Protein 5Y8E (pdb70)

Solvent-accessible surface area: 9059 Å² total; per-residue (Å²): 88,20,79,0,8,3,2,6,6,93,46,55,126,113,19,22,98,58,0,47,80,10,0,73,56,0,74,181,106,10,46,3,82,13,21,0,10,96,109,114,57,31,81,26,108,58,51,46,124,34,4,82,75,1,4,159,99,3,73,17,0,0,0,0,0,18,89,44,0,11,94,105,0,51,87,90,233,83,57,62,38,92,117,33,30,16,1,8,36,98,9,6,83,118,20,134,88,76,40,5,5,2,0,1,18,35,109,73,131,66,116,105,21,9,0,108,36,4,126,42,131,98,18,21,23,21,63,108,161,58,85,114,138,5,14,141,56,0,55,116,25,2,127,71,108,67,111,122,87,124,126,143,220,114

Sequence (154 aa):
SPHVFISYSWSSEDHKEWVLDLANKLMKESGVEVILDRWHGVVGHDRFEFMENSIKIADKVLVICDKDYCCEKANTRRGGVGTETMIITPNIYNNTKQEKFIPISSLGEENGEYFLLPDFFKSRFALGWNYEDIDKSYKELERLIWEEPLLKPPVRG

Radius of gyration: 15.41 Å; Cα contacts (8 Å, |Δi|>4): 223; chains: 1; bounding box: 35×55×35 Å

Nearest PDB structures (foldseek):
  5y8e-assembly1_A  TM=1.007E+00  e=7.107E-34  Bacillus cereus F65185
  5y8f-assembly1_B  TM=9.873E-01  e=3.349E-29  Bacillus cereus F65185
  8rh3-assembly1_D  TM=5.131E-01  e=3.139E-03  Chroococcidiopsis thermalis PCC 7203
  8pqt-assembly1_B-2  TM=5.084E-01  e=8.349E-03  Chroococcidiopsis thermalis PCC 7203
  3f2v-assembly1_A-2  TM=3.671E-01  e=1.540E+00  Treponema denticola

B-factor: mean 23.89, std 14.11, range [7.4, 87.68]

Foldseek 3Di:
DFEEEEQEDPPDPVVVVVVVVLQVCCVVPQVYHYDYCVVVVDDQLQQVVSQLVSLVPGQAYEYEQEPVLQVCQQCVPPVDHSRDRHDHLVSCVPHDLLRYAYEFADADPPAGRDHPNNP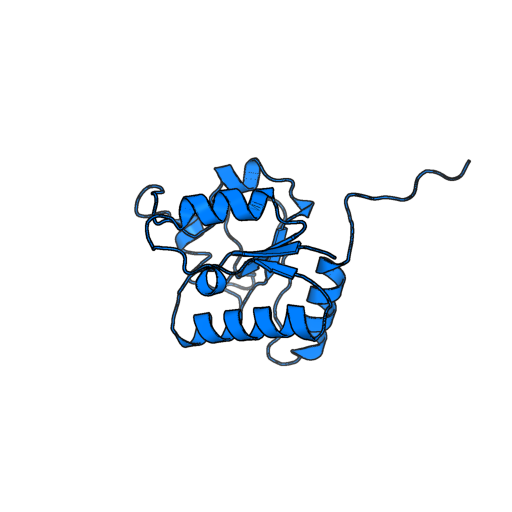DRDHQDQDPPCNVVSSVVVSVSSPDDPVDDDDDDD

Structure (mmCIF, N/CA/C/O backbone):
data_5Y8E
#
_entry.id   5Y8E
#
_cell.length_a   38.739
_cell.length_b   61.673
_cell.length_c   39.272
_cell.angle_alpha   90.00
_cell.angle_beta   115.90
_cell.angle_gamma   90.00
#
_symmetry.space_group_name_H-M   'P 1 21 1'
#
loop_
_entity.id
_entity.type
_entity.pdbx_description
1 polymer 'Sefir domain protein'
2 water water
#
loop_
_atom_site.group_PDB
_atom_site.id
_atom_site.type_symbol
_atom_site.label_atom_id
_atom_site.label_alt_id
_atom_site.label_comp_id
_atom_site.label_asym_id
_atom_site.label_entity_id
_atom_site.label_seq_id
_atom_site.pdbx_PDB_ins_code
_atom_site.Cartn_x
_atom_site.Cartn_y
_atom_site.Cartn_z
_atom_site.occupancy
_atom_site.B_iso_o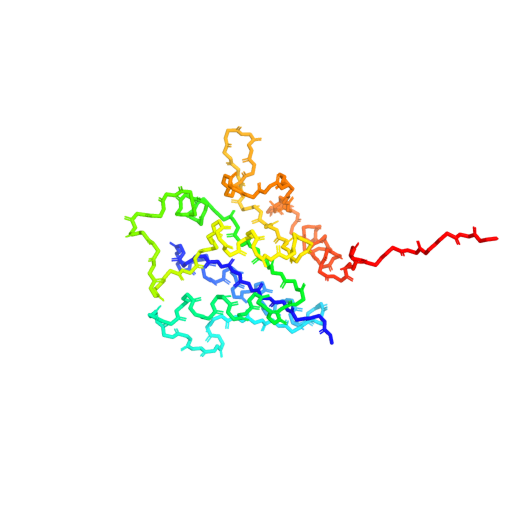r_equiv
_atom_site.auth_seq_id
_atom_site.auth_comp_id
_atom_site.auth_asym_id
_atom_site.auth_atom_id
_atom_site.pdbx_PDB_model_num
ATOM 1 N N . SER A 1 1 ? 9.588 46.498 23.885 1.00 37.97 0 SER A N 1
ATOM 2 C CA . SER A 1 1 ? 10.513 46.316 22.769 1.00 33.22 0 SER A CA 1
ATOM 3 C C . SER A 1 1 ? 9.803 45.638 21.598 1.00 26.57 0 SER A C 1
ATOM 4 O O . SER A 1 1 ? 8.758 45.010 21.792 1.00 28.15 0 SER A O 1
ATOM 7 N N . PRO A 1 2 ? 10.349 45.787 20.375 1.00 25.82 1 PRO A N 1
ATOM 8 C CA . PRO A 1 2 ? 9.742 45.137 19.207 1.00 19.26 1 PRO A CA 1
ATOM 9 C C . PRO A 1 2 ? 9.647 43.632 19.399 1.00 19.14 1 PRO A C 1
ATOM 10 O O . PRO A 1 2 ? 10.623 43.004 19.809 1.00 20.66 1 PRO A O 1
ATOM 14 N N . HIS A 1 3 ? 8.477 43.063 19.130 1.00 13.93 2 HIS A N 1
ATOM 15 C CA . HIS A 1 3 ? 8.341 41.617 19.166 1.00 13.28 2 HIS A CA 1
ATOM 16 C C . HIS A 1 3 ? 8.394 41.092 17.741 1.00 12.76 2 HIS A C 1
ATOM 17 O O . HIS A 1 3 ? 7.574 41.470 16.899 1.00 14.99 2 HIS A O 1
ATOM 24 N N . VAL A 1 4 ? 9.354 40.213 17.487 1.00 9.16 3 VAL A N 1
ATOM 25 C CA . VAL A 1 4 ? 9.644 39.755 16.133 1.00 8.38 3 VAL A CA 1
ATOM 26 C C . VAL A 1 4 ? 9.400 38.249 15.966 1.00 10.23 3 VAL A C 1
ATOM 27 O O . VAL A 1 4 ? 10.041 37.437 16.641 1.00 12.89 3 VAL A O 1
ATOM 31 N N . PHE A 1 5 ? 8.479 37.871 15.076 1.00 9.95 4 PHE A N 1
ATOM 32 C CA . PHE A 1 5 ? 8.233 36.457 14.760 1.00 8.32 4 PHE A CA 1
ATOM 33 C C . PHE A 1 5 ? 9.070 36.056 13.547 1.00 12.22 4 PHE A C 1
ATOM 34 O O . PHE A 1 5 ? 9.186 36.825 12.591 1.00 11.79 4 PHE A O 1
ATOM 42 N N . ILE A 1 6 ? 9.668 34.868 13.591 1.00 8.83 5 ILE A N 1
ATOM 43 C CA . ILE A 1 6 ? 10.431 34.371 12.455 1.00 10.97 5 ILE A CA 1
ATOM 44 C C . ILE A 1 6 ? 9.685 33.222 11.795 1.00 12.95 5 ILE A C 1
ATOM 45 O O . ILE A 1 6 ? 9.500 32.154 12.390 1.00 11.56 5 ILE A O 1
ATOM 50 N N . SER A 1 7 ? 9.229 33.467 10.570 1.00 10.01 6 SER A N 1
ATOM 51 C CA . SER A 1 7 ? 8.566 32.450 9.771 1.00 11.81 6 SER A CA 1
ATOM 52 C C . SER A 1 7 ? 9.609 31.811 8.866 1.00 12.45 6 SER A C 1
ATOM 53 O O . SER A 1 7 ? 10.290 32.504 8.100 1.00 11.71 6 SER A O 1
ATOM 56 N N . TYR A 1 8 ? 9.752 30.492 8.960 1.00 9.60 7 TYR A N 1
ATOM 57 C CA . TYR A 1 8 ? 10.763 29.797 8.168 1.00 9.42 7 TYR A CA 1
ATOM 58 C C . TYR A 1 8 ? 10.387 28.346 7.951 1.00 10.92 7 TYR A C 1
ATOM 59 O O . TYR A 1 8 ? 9.486 27.822 8.606 1.00 13.41 7 TYR A O 1
ATOM 68 N N . SER A 1 9 ? 11.061 27.700 7.013 1.00 12.80 8 SER A N 1
ATOM 69 C CA . SER A 1 9 ? 10.828 26.282 6.764 1.00 14.08 8 SER A CA 1
ATOM 70 C C . SER A 1 9 ? 12.001 25.491 7.330 1.00 14.43 8 SER A C 1
ATOM 71 O O . SER A 1 9 ? 13.129 25.983 7.342 1.00 13.75 8 SER A O 1
ATOM 74 N N . TRP A 1 10 ? 11.749 24.275 7.802 1.00 15.83 9 TRP A N 1
ATOM 75 C CA . TRP A 1 10 ? 12.829 23.438 8.320 1.00 15.60 9 TRP A CA 1
ATOM 76 C C . TRP A 1 10 ? 13.535 22.712 7.170 1.00 17.82 9 TRP A C 1
ATOM 77 O O . TRP A 1 10 ? 13.515 21.482 7.085 1.00 18.09 9 TRP A O 1
ATOM 88 N N . SER A 1 11 ? 14.176 23.488 6.302 1.00 19.25 10 SER A N 1
ATOM 89 C CA . SER A 1 11 ? 14.745 22.973 5.059 1.00 22.53 10 SER A CA 1
ATOM 90 C C . SER A 1 11 ? 15.865 21.953 5.269 1.00 22.08 10 SER A C 1
ATOM 91 O O . SER A 1 11 ? 16.013 21.008 4.487 1.00 23.85 10 SER A O 1
ATOM 94 N N . SER A 1 12 ? 16.648 22.152 6.324 1.00 19.15 11 SER A N 1
ATOM 95 C CA . SER A 1 12 ? 17.790 21.294 6.622 1.00 21.02 11 SER A CA 1
ATOM 96 C C . SER A 1 12 ? 18.236 21.608 8.037 1.00 21.81 11 SER A C 1
ATOM 97 O O . SER A 1 12 ? 17.801 22.608 8.612 1.00 19.80 11 SER A O 1
ATOM 100 N N . GLU A 1 13 ? 19.104 20.778 8.606 1.00 16.71 12 GLU A N 1
ATOM 101 C CA . GLU A 1 13 ? 19.591 21.064 9.952 1.00 20.85 12 GLU A CA 1
ATOM 102 C C . GLU A 1 13 ? 20.431 22.340 9.975 1.00 20.18 12 GLU A C 1
ATOM 103 O O . GLU A 1 13 ? 20.334 23.138 10.909 1.00 18.64 12 GLU A O 1
ATOM 109 N N . ASP A 1 14 ? 21.245 22.532 8.940 1.00 20.13 13 ASP A N 1
ATOM 110 C CA . ASP A 1 14 ? 22.066 23.736 8.834 1.00 20.42 13 ASP A CA 1
ATOM 111 C C . ASP A 1 14 ? 21.206 24.986 8.742 1.00 15.73 13 ASP A C 1
ATOM 112 O O . ASP A 1 14 ? 21.540 26.028 9.313 1.00 15.49 13 ASP A O 1
ATOM 117 N N . HIS A 1 15 ? 20.095 24.890 8.025 1.00 16.45 14 HIS A N 1
ATOM 118 C CA . HIS A 1 15 ? 19.221 26.044 7.883 1.00 16.14 14 HIS A CA 1
ATOM 119 C C . HIS A 1 15 ? 18.535 26.360 9.211 1.00 15.57 14 HIS A C 1
ATOM 120 O O . HIS A 1 15 ? 18.442 27.527 9.602 1.00 14.21 14 HIS A O 1
ATOM 127 N N . LYS A 1 16 ? 18.063 25.323 9.902 1.00 12.95 15 LYS A N 1
ATOM 128 C CA . LYS A 1 16 ? 17.502 25.496 11.245 1.00 12.84 15 LYS A CA 1
ATOM 129 C C . LYS A 1 16 ? 18.502 26.187 12.176 1.00 14.50 15 LYS A C 1
ATOM 130 O O . LYS A 1 16 ? 18.124 27.058 12.961 1.00 13.09 15 LYS A O 1
ATOM 136 N N . GLU A 1 17 ? 19.775 25.813 12.075 1.00 15.99 16 GLU A N 1
ATOM 137 C CA . GLU A 1 17 ? 20.813 26.403 12.921 1.00 11.74 16 GLU A CA 1
ATOM 138 C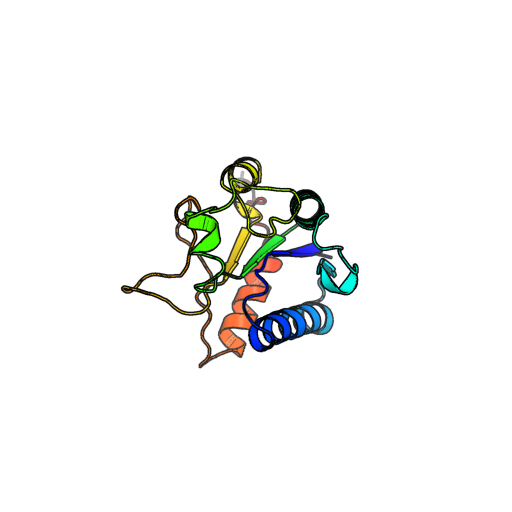 C . GLU A 1 17 ? 21.066 27.867 12.564 1.00 15.15 16 GLU A C 1
ATOM 139 O O . GLU A 1 17 ? 21.287 28.695 13.450 1.00 13.59 16 GLU A O 1
ATOM 145 N N . TRP A 1 18 ? 21.039 28.188 11.274 1.00 12.67 17 TRP A N 1
ATOM 146 C CA . TRP A 1 18 ? 21.197 29.580 10.852 1.00 13.97 17 TRP A CA 1
ATOM 147 C C . TRP A 1 18 ? 20.076 30.451 11.419 1.00 11.63 17 TRP A C 1
ATOM 148 O O . TRP A 1 18 ? 20.320 31.558 11.905 1.00 11.29 17 TRP A O 1
ATOM 159 N N . VAL A 1 19 ? 18.845 29.951 11.363 1.00 9.99 18 VAL A N 1
ATOM 160 C CA . VAL A 1 19 ? 17.714 30.701 11.892 1.00 10.39 18 VAL A CA 1
ATOM 161 C C . VAL A 1 19 ? 17.820 30.839 13.417 1.00 9.26 18 VAL A C 1
ATOM 162 O O . VAL A 1 19 ? 17.576 31.915 13.967 1.00 9.79 18 VAL A O 1
ATOM 166 N N . LEU A 1 20 ? 18.176 29.751 14.095 1.00 10.54 19 LEU A N 1
ATOM 167 C CA . LEU A 1 20 ? 18.391 29.786 15.541 1.00 13.31 19 LEU A CA 1
ATOM 168 C C . LEU A 1 20 ? 19.484 30.792 15.931 1.00 10.61 19 LEU A C 1
ATOM 169 O O . LEU A 1 20 ? 19.317 31.565 16.885 1.00 11.99 19 LEU A O 1
ATOM 174 N N . ASP A 1 21 ? 20.595 30.786 15.196 1.00 10.58 20 ASP A N 1
ATOM 175 C CA . ASP A 1 21 ? 21.682 31.731 15.450 1.00 12.23 20 ASP A CA 1
ATOM 176 C C . ASP A 1 21 ? 21.197 33.170 15.275 1.00 11.35 20 ASP A C 1
ATOM 177 O O . ASP A 1 21 ? 21.572 34.058 16.044 1.00 14.03 20 ASP A O 1
ATOM 182 N N . LEU A 1 22 ? 20.366 33.395 14.261 1.00 11.06 21 LEU A N 1
ATOM 183 C CA . LEU A 1 22 ? 19.809 34.727 13.998 1.00 11.24 21 LEU A CA 1
ATOM 184 C C . LEU A 1 22 ? 18.879 35.162 15.124 1.00 11.00 21 LEU A C 1
ATOM 185 O O . LEU A 1 22 ? 18.937 36.304 15.582 1.00 12.14 21 LEU A O 1
ATOM 190 N N . ALA A 1 23 ? 18.046 34.261 15.594 1.00 8.46 22 ALA A N 1
ATOM 191 C CA . ALA A 1 23 ? 17.148 34.554 16.681 1.00 11.54 22 ALA A CA 1
ATOM 192 C C . ALA A 1 23 ? 17.903 34.986 17.954 1.00 11.52 22 ALA A C 1
ATOM 193 O O . ALA A 1 23 ? 17.604 35.931 18.597 1.00 9.97 22 ALA A O 1
ATOM 195 N N . ASN A 1 24 ? 18.953 34.233 18.241 1.00 12.80 23 ASN A N 1
ATOM 196 C CA . ASN A 1 24 ? 19.746 34.518 19.421 1.00 11.35 23 ASN A CA 1
ATOM 197 C C . ASN A 1 24 ? 20.413 35.861 19.260 1.00 13.36 23 ASN A C 1
ATOM 198 O O . ASN A 1 24 ? 20.462 36.619 20.144 1.00 12.45 23 ASN A O 1
ATOM 203 N N . LYS A 1 25 ? 20.924 36.098 18.092 1.00 11.22 24 LYS A N 1
ATOM 204 C CA . LYS A 1 25 ? 21.666 37.319 17.825 1.00 13.95 24 LYS A CA 1
ATOM 205 C C . LYS A 1 25 ? 20.777 38.556 17.990 1.00 13.90 24 LYS A C 1
ATOM 206 O O . LYS A 1 25 ? 21.136 39.521 18.574 1.00 12.60 24 LYS A O 1
ATOM 212 N N . LEU A 1 26 ? 19.579 38.444 17.425 1.00 10.49 25 LEU A N 1
ATOM 213 C CA . LEU A 1 26 ? 18.612 39.517 17.518 1.00 9.36 25 LEU A CA 1
ATOM 214 C C . LEU A 1 26 ? 18.276 39.876 18.965 1.00 11.55 25 LEU A C 1
ATOM 215 O O . LEU A 1 26 ? 18.150 41.012 19.270 1.00 13.18 25 LEU A O 1
ATOM 220 N N . MET A 1 27 ? 18.135 38.876 19.796 1.00 11.41 26 MET A N 1
ATOM 221 C CA . MET A 1 27 ? 17.803 39.136 21.186 1.00 12.15 26 MET A CA 1
ATOM 222 C C . MET A 1 27 ? 19.037 39.688 21.937 1.00 15.15 26 MET A C 1
ATOM 223 O O . MET A 1 27 ? 18.934 40.540 22.751 1.00 16.77 26 MET A O 1
ATOM 228 N N . LYS A 1 28 ? 20.195 39.170 21.602 1.00 14.42 27 LYS A N 1
ATOM 229 C CA . LYS A 1 28 ? 21.419 39.559 22.302 1.00 16.37 27 LYS A CA 1
ATOM 230 C C . LYS A 1 28 ? 21.889 40.953 21.928 1.00 19.62 27 LYS A C 1
ATOM 231 O O . LYS A 1 28 ? 22.314 41.698 22.767 1.00 19.30 27 LYS A O 1
ATOM 237 N N . GLU A 1 29 ? 21.848 41.250 20.640 1.00 18.14 28 GLU A N 1
ATOM 238 C CA . GLU A 1 29 ? 22.510 42.433 20.101 1.00 20.95 28 GLU A CA 1
ATOM 239 C C . GLU A 1 29 ? 21.586 43.583 19.706 1.00 21.57 28 GLU A C 1
ATOM 240 O O . GLU A 1 29 ? 22.011 44.698 19.590 1.00 22.27 28 GLU A O 1
ATOM 246 N N . SER A 1 30 ? 20.340 43.258 19.458 1.00 15.94 29 SER A N 1
ATOM 247 C CA . SER A 1 30 ? 19.402 44.218 18.878 1.00 13.86 29 SER A CA 1
ATOM 248 C C . SER A 1 30 ? 18.231 44.591 19.793 1.00 15.93 29 SER A C 1
ATOM 249 O O . SER A 1 30 ? 17.377 45.390 19.415 1.00 14.71 29 SER A O 1
ATOM 252 N N . GLY A 1 31 ? 18.193 44.021 20.994 1.00 17.77 30 GLY A N 1
ATOM 253 C CA . GLY A 1 31 ? 17.209 44.429 21.987 1.00 22.22 30 GLY A CA 1
ATOM 254 C C . GLY A 1 31 ? 15.760 44.176 21.603 1.00 21.12 30 GLY A C 1
ATOM 255 O O . GLY A 1 31 ? 14.868 44.937 21.980 1.00 25.13 30 GLY A O 1
ATOM 256 N N . VAL A 1 32 ? 15.515 43.115 20.847 1.00 15.96 31 VAL A N 1
ATOM 257 C CA . VAL A 1 32 ? 14.139 42.754 20.517 1.00 17.14 31 VAL A CA 1
ATOM 258 C C . VAL A 1 32 ? 13.752 41.434 21.163 1.00 19.12 31 VAL A C 1
ATOM 259 O O . VAL A 1 32 ? 14.613 40.669 21.606 1.00 20.23 31 VAL A O 1
ATOM 263 N N . GLU A 1 33 ? 12.450 41.176 21.220 1.00 13.63 32 GLU A N 1
ATOM 264 C CA . GLU A 1 33 ? 11.937 39.890 21.664 1.00 13.09 32 GLU A CA 1
ATOM 265 C C . GLU A 1 33 ? 11.643 39.060 20.433 1.00 13.21 32 GLU A C 1
ATOM 266 O O . GLU A 1 33 ? 10.991 39.543 19.506 1.00 15.46 32 GLU A O 1
ATOM 272 N N . VAL A 1 34 ? 12.131 37.822 20.406 1.00 11.14 33 VAL A N 1
ATOM 273 C CA . VAL A 1 34 ? 11.911 36.964 19.244 1.00 10.13 33 VAL A CA 1
ATOM 274 C C . VAL A 1 34 ? 10.954 35.833 19.583 1.00 12.89 33 VAL A C 1
ATOM 275 O O . VAL A 1 34 ? 11.107 35.153 20.607 1.00 13.32 33 VAL A O 1
ATOM 279 N N . ILE A 1 35 ? 9.945 35.672 18.731 1.00 9.69 34 ILE A N 1
ATOM 280 C CA . ILE A 1 35 ? 9.030 34.542 18.803 1.00 9.58 34 ILE A CA 1
ATOM 281 C C . ILE A 1 35 ? 9.515 33.445 17.855 1.00 10.68 34 ILE A C 1
ATOM 282 O O . ILE A 1 35 ? 9.450 33.595 16.630 1.00 9.17 34 ILE A O 1
ATOM 287 N N . LEU A 1 36 ? 9.994 32.344 18.427 1.00 11.36 35 LEU A N 1
ATOM 288 C CA . LEU A 1 36 ? 10.582 31.251 17.648 1.00 10.28 35 LEU A CA 1
ATOM 289 C C . LEU A 1 36 ? 9.941 29.922 18.031 1.00 12.17 35 LEU A C 1
ATOM 290 O O . LEU A 1 36 ? 9.833 29.601 19.220 1.00 13.87 35 LEU A O 1
ATOM 295 N N . ASP A 1 37 ? 9.532 29.146 17.028 1.00 11.09 36 ASP A N 1
ATOM 296 C CA . ASP A 1 37 ? 8.842 27.874 17.266 1.00 13.69 36 ASP A CA 1
ATOM 297 C C . ASP A 1 37 ? 9.568 26.933 18.234 1.00 14.29 36 ASP A C 1
ATOM 298 O O . ASP A 1 37 ? 8.952 26.333 19.117 1.00 17.36 36 ASP A O 1
ATOM 303 N N . ARG A 1 38 ? 10.880 26.826 18.097 1.00 14.63 37 ARG A N 1
ATOM 304 C CA . ARG A 1 38 ? 11.612 25.860 18.909 1.00 17.38 37 ARG A CA 1
ATOM 305 C C . ARG A 1 38 ? 11.713 26.237 20.381 1.00 15.54 37 ARG A C 1
ATOM 306 O O . ARG A 1 38 ? 11.771 25.362 21.249 1.00 18.30 37 ARG A O 1
ATOM 314 N N . TRP A 1 39 ? 11.677 27.536 20.661 1.00 11.07 38 TRP A N 1
ATOM 315 C CA . TRP A 1 39 ? 11.691 28.017 22.038 1.00 12.41 38 TRP A CA 1
ATOM 316 C C . TRP A 1 39 ? 10.339 27.787 22.702 1.00 12.30 38 TRP A C 1
ATOM 317 O O . TRP A 1 39 ? 10.233 27.789 23.929 1.00 16.14 38 TRP A O 1
ATOM 328 N N . HIS A 1 40 ? 9.318 27.577 21.876 1.00 13.77 39 HIS A N 1
ATOM 329 C CA . HIS A 1 40 ? 7.967 27.295 22.347 1.00 15.25 39 HIS A CA 1
ATOM 330 C C . HIS A 1 40 ? 7.619 25.815 22.247 1.00 18.01 39 HIS A C 1
ATOM 331 O O . HIS A 1 40 ? 6.527 25.404 22.646 1.00 17.00 39 HIS A O 1
ATOM 338 N N . GLY A 1 41 ? 8.544 25.017 21.719 1.00 13.18 40 GLY A N 1
ATOM 339 C CA . GLY A 1 41 ? 8.333 23.580 21.602 1.00 15.75 40 GLY A CA 1
ATOM 340 C C . GLY A 1 41 ? 7.104 23.208 20.792 1.00 17.16 40 GLY A C 1
ATOM 341 O O . GLY A 1 41 ? 6.372 22.269 21.136 1.00 15.00 40 GLY A O 1
ATOM 342 N N . VAL A 1 42 ? 6.875 23.951 19.713 1.00 13.43 41 VAL A N 1
ATOM 343 C CA . VAL A 1 42 ? 5.678 23.776 18.894 1.00 9.65 41 VAL A CA 1
ATOM 344 C C . VAL A 1 42 ? 5.594 22.370 18.288 1.00 15.11 41 VAL A C 1
ATOM 345 O O . VAL A 1 42 ? 6.533 21.893 17.643 1.00 13.43 41 VAL A O 1
ATOM 349 N N . VAL A 1 43 ? 4.468 21.706 18.533 1.00 11.91 42 VAL A N 1
ATOM 350 C CA . VAL A 1 43 ? 4.191 20.388 17.970 1.00 13.50 42 VAL A CA 1
ATOM 351 C C . VAL A 1 43 ? 3.915 20.560 16.481 1.00 13.63 42 VAL A C 1
ATOM 352 O O . VAL A 1 43 ? 3.284 21.544 16.080 1.00 14.17 42 VAL A O 1
ATOM 356 N N . GLY A 1 44 ? 4.388 19.618 15.669 1.00 14.17 43 GLY A N 1
ATOM 357 C CA . GLY A 1 44 ? 4.231 19.683 14.222 1.00 17.12 43 GLY A CA 1
ATOM 358 C C . GLY A 1 44 ? 2.851 20.101 13.744 1.00 17.51 43 GLY A C 1
ATOM 359 O O . GLY A 1 44 ? 2.726 21.043 12.956 1.00 15.91 43 GLY A O 1
ATOM 360 N N . HIS A 1 45 ? 1.811 19.432 14.238 1.00 14.14 44 HIS A N 1
ATOM 361 C CA . HIS A 1 45 ? 0.451 19.704 13.765 1.00 17.67 44 HIS A CA 1
ATOM 362 C C . HIS A 1 45 ? -0.180 20.956 14.375 1.00 16.26 44 HIS A C 1
ATOM 363 O O . HIS A 1 45 ? -1.360 21.228 14.148 1.00 16.70 44 HIS A O 1
ATOM 370 N N . ASP A 1 46 ? 0.605 21.708 15.148 1.00 14.03 45 ASP A N 1
ATOM 371 C CA . ASP A 1 46 ? 0.175 23.011 15.659 1.00 15.53 45 ASP A CA 1
ATOM 372 C C . ASP A 1 46 ? 0.913 24.150 14.966 1.00 17.58 45 ASP A C 1
ATOM 373 O O . ASP A 1 46 ? 0.782 25.310 15.357 1.00 16.77 45 ASP A O 1
ATOM 378 N N . ARG A 1 47 ? 1.688 23.822 13.939 1.00 13.08 46 ARG A N 1
ATOM 379 C CA . ARG A 1 47 ? 2.538 24.821 13.289 1.00 14.22 46 ARG A CA 1
ATOM 380 C C . ARG A 1 47 ? 1.757 25.928 12.598 1.00 15.53 46 ARG A C 1
ATOM 381 O O . ARG A 1 47 ? 2.161 27.097 12.648 1.00 12.92 46 ARG A O 1
ATOM 389 N N . PHE A 1 48 ? 0.669 25.562 11.949 1.00 14.05 47 PHE A N 1
ATOM 390 C CA . PHE A 1 48 ? -0.156 26.571 11.277 1.00 14.90 47 PHE A CA 1
ATOM 391 C C . PHE A 1 48 ? -0.752 27.515 12.304 1.00 15.06 47 PHE A C 1
ATOM 392 O O . PHE A 1 48 ? -0.659 28.684 12.180 1.00 14.38 47 PHE A O 1
ATOM 400 N N . GLU A 1 49 ? -1.338 26.951 13.336 1.00 18.24 48 GLU A N 1
ATOM 401 C CA . GLU A 1 49 ? -1.939 27.764 14.377 1.00 18.43 48 GLU A CA 1
ATOM 402 C C . GLU A 1 49 ? -0.875 28.674 15.020 1.00 13.46 48 GLU A C 1
ATOM 403 O O . GLU A 1 49 ? -1.120 29.796 15.286 1.00 14.62 48 GLU A O 1
ATOM 409 N N . PHE A 1 50 ? 0.310 28.134 15.230 1.00 13.37 49 PHE A N 1
ATOM 410 C CA . PHE A 1 50 ? 1.380 28.953 15.835 1.00 12.21 49 PHE A CA 1
ATOM 411 C C . PHE A 1 50 ? 1.768 30.105 14.908 1.00 13.19 49 PHE A C 1
ATOM 412 O O . PHE A 1 50 ? 1.936 31.210 15.313 1.00 12.43 49 PHE A O 1
ATOM 420 N N . MET A 1 51 ? 1.847 29.785 13.630 1.00 12.11 50 MET A N 1
ATOM 421 C CA . MET A 1 51 ? 2.162 30.777 12.632 1.00 12.66 50 MET A CA 1
ATOM 422 C C . MET A 1 51 ? 1.108 31.901 12.612 1.00 13.11 50 MET A C 1
ATOM 423 O O . MET A 1 51 ? 1.406 33.043 12.727 1.00 13.04 50 MET A O 1
ATOM 428 N N . GLU A 1 52 ? -0.137 31.510 12.439 1.00 13.77 51 GLU A N 1
ATOM 429 C CA . GLU A 1 52 ? -1.218 32.495 12.406 1.00 14.59 51 GLU A CA 1
ATOM 430 C C . GLU A 1 52 ? -1.243 33.397 13.651 1.00 13.90 51 GLU A C 1
ATOM 431 O O . GLU A 1 52 ? -1.317 34.579 13.561 1.00 14.23 51 GLU A O 1
ATOM 437 N N . ASN A 1 53 ? -1.181 32.785 14.805 1.00 13.81 52 ASN A N 1
ATOM 438 C CA . ASN A 1 53 ? -1.183 33.541 16.045 1.00 16.94 52 ASN A CA 1
ATOM 439 C C . ASN A 1 53 ? 0.049 34.454 16.206 1.00 13.07 52 ASN A C 1
ATOM 440 O O . ASN A 1 53 ? -0.049 35.532 16.669 1.00 13.24 52 ASN A O 1
ATOM 445 N N . SER A 1 54 ? 1.210 33.925 15.878 1.00 11.56 53 SER A N 1
ATOM 446 C CA . SER A 1 54 ? 2.434 34.691 16.069 1.00 11.64 53 SER A CA 1
ATOM 447 C C . SER A 1 54 ? 2.504 35.906 15.147 1.00 13.29 53 SER A C 1
ATOM 448 O O . S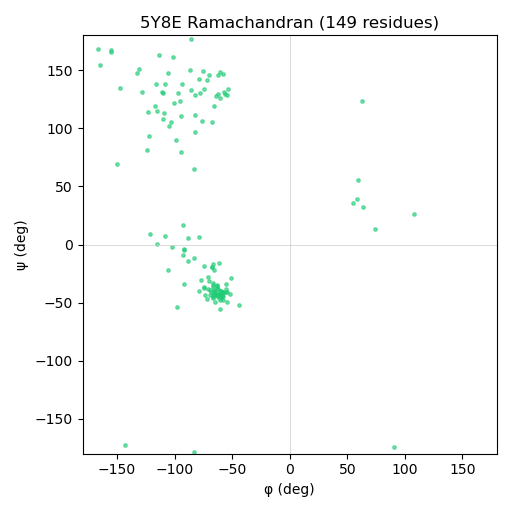ER A 1 54 ? 3.021 36.953 15.528 1.00 11.64 53 SER A O 1
ATOM 451 N N . ILE A 1 55 ? 1.973 35.771 13.938 1.00 12.43 54 ILE A N 1
ATOM 452 C CA . ILE A 1 55 ? 1.948 36.900 13.017 1.00 13.24 54 ILE A CA 1
ATOM 453 C C . ILE A 1 55 ? 1.045 37.995 13.570 1.00 13.52 54 ILE A C 1
ATOM 454 O O . ILE A 1 55 ? 1.377 39.182 13.502 1.00 13.76 54 ILE A O 1
ATOM 459 N N . LYS A 1 56 ? -0.087 37.591 14.144 1.00 13.69 55 LYS A N 1
ATOM 460 C CA . LYS A 1 56 ? -1.029 38.555 14.698 1.00 14.31 55 LYS A CA 1
ATOM 461 C C . LYS A 1 56 ? -0.422 39.375 15.835 1.00 13.94 55 LYS A C 1
ATOM 462 O O . LYS A 1 56 ? -0.619 40.597 15.904 1.00 14.55 55 LYS A O 1
ATOM 468 N N . ILE A 1 57 ? 0.324 38.715 16.717 1.00 12.81 56 ILE A N 1
ATOM 469 C CA . ILE A 1 57 ? 0.875 39.403 17.889 1.00 13.21 56 ILE A CA 1
ATOM 470 C C . ILE A 1 57 ? 2.239 40.053 17.676 1.00 15.73 56 ILE A C 1
ATOM 471 O O . ILE A 1 57 ? 2.669 40.873 18.489 1.00 14.43 56 ILE A O 1
ATOM 476 N N . ALA A 1 58 ? 2.921 39.708 16.589 1.00 10.61 57 ALA A N 1
ATOM 477 C CA . ALA A 1 58 ? 4.227 40.311 16.313 1.00 10.84 57 ALA A CA 1
ATOM 478 C C . ALA A 1 58 ? 4.119 41.742 15.800 1.00 12.12 57 ALA A C 1
ATOM 479 O O . ALA A 1 58 ? 3.154 42.095 15.118 1.00 12.79 57 ALA A O 1
ATOM 481 N N . ASP A 1 59 ? 5.128 42.550 16.105 1.00 9.32 58 ASP A N 1
ATOM 482 C CA . ASP A 1 59 ? 5.269 43.855 15.470 1.00 11.10 58 ASP A CA 1
ATOM 483 C C . ASP A 1 59 ? 5.861 43.673 14.072 1.00 12.79 58 ASP A C 1
ATOM 484 O O . ASP A 1 59 ? 5.457 44.342 13.113 1.00 13.52 58 ASP A O 1
ATOM 489 N N . LYS A 1 60 ? 6.821 42.762 13.962 1.00 10.77 59 LYS A N 1
ATOM 490 C CA . LYS A 1 60 ? 7.472 42.495 12.684 1.00 8.98 59 LYS A CA 1
ATOM 491 C C . LYS A 1 60 ? 7.523 40.994 12.461 1.00 9.23 59 LYS A C 1
ATOM 492 O O . LYS A 1 60 ? 7.642 40.219 13.414 1.00 11.90 59 LYS A O 1
ATOM 498 N N . VAL A 1 61 ? 7.434 40.586 11.198 1.00 7.42 60 VAL A N 1
ATOM 499 C CA . VAL A 1 61 ? 7.509 39.171 10.844 1.00 7.40 60 VAL A CA 1
ATOM 500 C C . VAL A 1 61 ? 8.644 38.985 9.847 1.00 8.02 60 VAL A C 1
ATOM 501 O O . VAL A 1 61 ? 8.584 39.492 8.722 1.00 9.84 60 VAL A O 1
ATOM 505 N N . LEU A 1 62 ? 9.692 38.276 10.253 1.00 7.83 61 LEU A N 1
ATOM 506 C CA . LEU A 1 62 ? 10.764 37.972 9.315 1.00 8.20 61 LEU A CA 1
ATOM 507 C C . LEU A 1 62 ? 10.346 36.760 8.499 1.00 10.35 61 LEU A C 1
ATOM 508 O O . LEU A 1 62 ? 9.930 35.741 9.061 1.00 12.58 61 LEU A O 1
ATOM 513 N N . VAL A 1 63 ? 10.437 36.867 7.178 1.00 8.51 62 VAL A N 1
ATOM 514 C CA . VAL A 1 63 ? 10.078 35.742 6.319 1.00 10.40 62 VAL A CA 1
ATOM 515 C C . VAL A 1 63 ? 11.372 35.235 5.721 1.00 8.39 62 VAL A C 1
ATOM 516 O O . VAL A 1 63 ? 11.979 35.907 4.885 1.00 10.51 62 VAL A O 1
ATOM 520 N N . ILE A 1 64 ? 11.821 34.074 6.184 1.00 9.27 63 ILE A N 1
ATOM 521 C CA . ILE A 1 64 ? 13.124 33.561 5.773 1.00 8.60 63 ILE A CA 1
ATOM 522 C C . ILE A 1 64 ? 12.976 32.868 4.426 1.00 10.27 63 ILE A C 1
ATOM 523 O O . ILE A 1 64 ? 12.579 31.699 4.334 1.00 13.11 63 ILE A O 1
ATOM 528 N N . CYS A 1 65 ? 13.293 33.606 3.376 1.00 9.77 64 CYS A N 1
ATOM 529 C CA . CYS A 1 65 ? 13.031 33.122 2.037 1.00 10.70 64 CYS A CA 1
ATOM 530 C C . CYS A 1 65 ? 14.234 32.432 1.427 1.00 12.92 64 CYS A C 1
ATOM 531 O O . CYS A 1 65 ? 14.965 33.026 0.632 1.00 13.23 64 CYS A O 1
ATOM 534 N N . ASP A 1 66 ? 14.454 31.179 1.809 1.00 15.22 65 ASP A N 1
ATOM 535 C CA . ASP A 1 66 ? 15.352 30.340 1.032 1.00 15.84 65 ASP A CA 1
ATOM 536 C C . ASP A 1 66 ? 14.550 29.706 -0.103 1.00 17.58 65 ASP A C 1
ATOM 537 O O . ASP A 1 66 ? 13.333 29.917 -0.202 1.00 16.37 65 ASP A O 1
ATOM 542 N N . LYS A 1 67 ? 15.221 28.953 -0.966 1.00 15.49 66 LYS A N 1
ATOM 543 C CA . LYS A 1 67 ? 14.553 28.363 -2.126 1.00 18.17 66 LYS A CA 1
ATOM 544 C C . LYS A 1 67 ? 13.394 27.467 -1.694 1.00 19.79 66 LYS A C 1
ATOM 545 O O . LYS A 1 67 ? 12.311 27.500 -2.286 1.00 21.41 66 LYS A O 1
ATOM 551 N N . ASP A 1 68 ? 13.628 26.688 -0.643 1.00 19.63 67 ASP A N 1
ATOM 552 C CA . ASP A 1 68 ? 12.636 25.743 -0.142 1.00 18.31 67 ASP A CA 1
ATOM 553 C C . ASP A 1 68 ? 11.353 26.438 0.299 1.00 18.17 67 ASP A C 1
ATOM 554 O O . ASP A 1 68 ? 10.254 26.012 -0.058 1.00 20.88 67 ASP A O 1
ATOM 559 N N . TYR A 1 69 ? 11.493 27.504 1.078 1.00 15.12 68 TYR A N 1
ATOM 560 C CA . TYR A 1 69 ? 10.331 28.217 1.596 1.00 15.27 68 TYR A CA 1
ATOM 561 C C . TYR A 1 69 ? 9.501 28.738 0.435 1.00 18.48 68 TYR A C 1
ATOM 562 O O . TYR A 1 69 ? 8.284 28.586 0.402 1.00 17.06 68 TYR A O 1
ATOM 571 N N . CYS A 1 70 ? 10.180 29.336 -0.533 1.00 16.88 69 CYS A N 1
ATOM 572 C CA A CYS A 1 70 ? 9.538 29.971 -1.684 0.50 17.23 69 CYS A CA 1
ATOM 573 C CA B CYS A 1 70 ? 9.473 29.967 -1.633 0.50 17.25 69 CYS A CA 1
ATOM 574 C C . CYS A 1 70 ? 8.800 28.959 -2.555 1.00 20.44 69 CYS A C 1
ATOM 575 O O . CYS A 1 70 ? 7.670 29.189 -2.991 1.00 21.13 69 CYS A O 1
ATOM 580 N N . GLU A 1 71 ? 9.456 27.833 -2.822 1.00 21.27 70 GLU A N 1
ATOM 581 C CA . GLU A 1 71 ? 8.862 26.820 -3.687 1.00 25.08 70 GLU A CA 1
ATOM 582 C C . GLU A 1 71 ? 7.622 26.186 -3.045 1.00 23.00 70 GLU A C 1
ATOM 583 O O . GLU A 1 71 ? 6.640 25.897 -3.729 1.00 24.86 70 GLU A O 1
ATOM 589 N N . LYS A 1 72 ? 7.659 26.006 -1.729 1.00 21.60 71 LYS A N 1
ATOM 590 C CA . LYS A 1 72 ? 6.519 25.450 -1.006 1.00 22.24 71 LYS A CA 1
ATOM 591 C C . LYS A 1 72 ? 5.403 26.484 -0.870 1.00 21.49 71 LYS A C 1
ATOM 592 O O . LYS A 1 72 ? 4.217 26.154 -0.953 1.00 24.03 71 LYS A O 1
ATOM 598 N N . ALA A 1 73 ? 5.792 27.738 -0.672 1.00 17.95 72 ALA A N 1
ATOM 599 C CA . ALA A 1 73 ? 4.832 28.836 -0.591 1.00 20.26 72 ALA A CA 1
ATOM 600 C C . ALA A 1 73 ? 4.105 28.977 -1.920 1.00 25.01 72 ALA A C 1
ATOM 601 O O . ALA A 1 73 ? 2.911 29.293 -1.963 1.00 20.20 72 ALA A O 1
ATOM 603 N N . ASN A 1 74 ? 4.834 28.739 -3.006 1.00 20.50 73 ASN A N 1
ATOM 604 C CA . ASN A 1 74 ? 4.266 28.836 -4.342 1.00 25.15 73 ASN A CA 1
ATOM 605 C C . ASN A 1 74 ? 3.400 27.640 -4.740 1.00 31.71 73 ASN A C 1
ATOM 606 O O . ASN A 1 74 ? 2.457 27.790 -5.512 1.00 35.33 73 ASN A O 1
ATOM 611 N N . THR A 1 75 ? 3.714 26.460 -4.211 1.00 34.69 74 THR A N 1
ATOM 612 C CA . THR A 1 75 ? 3.063 25.227 -4.660 1.00 40.99 74 THR A CA 1
ATOM 613 C C . THR A 1 75 ? 1.903 24.757 -3.774 1.00 43.19 74 THR A C 1
ATOM 614 O O . THR A 1 75 ? 0.799 24.517 -4.274 1.00 46.72 74 THR A O 1
ATOM 618 N N . ARG A 1 76 ? 2.164 24.612 -2.474 1.00 44.95 75 ARG A N 1
ATOM 619 C CA . ARG A 1 76 ? 1.163 24.134 -1.515 1.00 46.91 75 ARG A CA 1
ATOM 620 C C . ARG A 1 76 ? 0.641 22.740 -1.870 1.00 47.83 75 ARG A C 1
ATOM 621 O O . ARG A 1 76 ? -0.567 22.552 -2.004 1.00 47.28 75 ARG A O 1
ATOM 629 N N . ARG A 1 77 ? 1.549 21.774 -2.002 1.00 51.98 76 ARG A N 1
ATOM 630 C CA . ARG A 1 77 ? 1.208 20.421 -2.458 1.00 59.50 76 ARG A CA 1
ATOM 631 C C . ARG A 1 77 ? 0.048 19.753 -1.719 1.00 64.72 76 ARG A C 1
ATOM 632 O O . ARG A 1 77 ? -0.654 18.913 -2.283 1.00 65.00 76 ARG A O 1
ATOM 640 N N . GLY A 1 78 ? -0.143 20.112 -0.455 1.00 70.09 77 GLY A N 1
ATOM 641 C CA . GLY A 1 78 ? -1.140 19.452 0.369 1.00 74.58 77 GLY A CA 1
ATOM 642 C C . GLY A 1 78 ? -2.495 20.128 0.354 1.00 73.46 77 GLY A C 1
ATOM 643 O O . GLY A 1 78 ? -3.528 19.465 0.448 1.00 75.23 77 GLY A O 1
ATOM 644 N N . GLY A 1 79 ? -2.492 21.452 0.245 1.00 77.69 78 GLY A N 1
ATOM 645 C CA . GLY A 1 79 ? -3.729 22.210 0.187 1.00 75.91 78 GLY A CA 1
ATOM 646 C C . GLY A 1 79 ? -3.946 22.960 1.482 1.00 72.07 78 GLY A C 1
ATOM 647 O O . GLY A 1 79 ? -5.079 23.267 1.859 1.00 76.61 78 GLY A O 1
ATOM 648 N N . VAL A 1 80 ? -2.833 23.249 2.151 1.00 49.25 79 VAL A N 1
ATOM 649 C CA . VAL A 1 80 ? -2.804 23.892 3.465 1.00 40.01 79 VAL A CA 1
ATOM 650 C C . VAL A 1 80 ? -3.471 23.055 4.560 1.00 38.74 79 VAL A C 1
ATOM 651 O O . VAL A 1 80 ? -4.635 22.667 4.454 1.00 35.40 79 VAL A O 1
ATOM 655 N N . GLY A 1 81 ? -2.709 22.769 5.610 1.00 32.87 80 GLY A N 1
ATOM 656 C CA . GLY A 1 81 ? -3.195 21.954 6.706 1.00 34.85 80 GLY A CA 1
ATOM 657 C C . GLY A 1 81 ? -2.672 22.419 8.051 1.00 34.17 80 GLY A C 1
ATOM 658 O O . GLY A 1 81 ? -2.025 23.465 8.155 1.00 30.14 80 GLY A O 1
ATOM 659 N N . THR A 1 82 ? -2.945 21.634 9.088 1.00 34.33 81 THR A N 1
ATOM 660 C CA . THR A 1 82 ? -2.569 22.025 10.442 1.00 33.02 81 THR A CA 1
ATOM 661 C C . THR A 1 82 ? -1.054 22.031 10.640 1.00 33.08 81 THR A C 1
ATOM 662 O O . THR A 1 82 ? -0.547 22.652 11.576 1.00 31.49 81 THR A O 1
ATOM 666 N N . GLU A 1 83 ? -0.338 21.338 9.770 1.00 35.12 82 GLU A N 1
ATOM 667 C CA . GLU A 1 83 ? 1.116 21.206 9.868 1.00 35.86 82 GLU A CA 1
ATOM 668 C C . GLU A 1 83 ? 1.883 22.261 9.076 1.00 33.72 82 GLU A C 1
ATOM 669 O O . GLU A 1 83 ? 3.071 22.373 9.173 1.00 34.03 82 GLU A O 1
ATOM 675 N N . THR A 1 84 ? 1.150 23.016 8.280 1.00 31.77 83 THR A N 1
ATOM 676 C CA . THR A 1 84 ? 1.711 24.007 7.393 1.00 34.51 83 THR A CA 1
ATOM 677 C C . THR A 1 84 ? 2.462 25.127 8.207 1.00 27.27 83 THR A C 1
ATOM 678 O O . THR A 1 84 ? 1.922 25.670 9.127 1.00 25.52 83 THR A O 1
ATOM 682 N N . MET A 1 85 ? 3.700 25.436 7.839 1.00 27.17 84 MET A N 1
ATOM 683 C CA . MET A 1 85 ? 4.461 26.446 8.545 1.00 25.02 84 MET A CA 1
ATOM 684 C C . MET A 1 85 ? 4.924 27.612 7.625 1.00 23.80 84 MET A C 1
ATOM 685 O O . MET A 1 85 ? 5.679 28.437 8.028 1.00 23.86 84 MET A O 1
ATOM 690 N N . ILE A 1 86 ? 4.420 27.643 6.405 1.00 23.29 85 ILE A N 1
ATOM 691 C CA . ILE A 1 86 ? 4.799 28.585 5.403 1.00 21.99 85 ILE A CA 1
ATOM 692 C C . ILE A 1 86 ? 3.610 29.559 5.147 1.00 19.69 85 ILE A C 1
ATOM 693 O O . ILE A 1 86 ? 2.525 29.146 4.979 1.00 20.13 85 ILE A O 1
ATOM 698 N N . ILE A 1 87 ? 3.902 30.834 5.139 1.00 17.47 86 ILE A N 1
ATOM 699 C CA . ILE A 1 87 ? 2.897 31.835 4.948 1.00 15.40 86 ILE A CA 1
ATOM 700 C C . ILE A 1 87 ? 2.079 31.569 3.672 1.00 16.23 86 ILE A C 1
ATOM 701 O O . ILE A 1 87 ? 2.609 31.350 2.638 1.00 17.52 86 ILE A O 1
ATOM 706 N N . THR A 1 88 ? 0.763 31.675 3.821 1.00 15.72 87 THR A N 1
ATOM 707 C CA . THR A 1 88 ? -0.170 31.513 2.700 1.00 16.62 87 THR A CA 1
ATOM 708 C C . THR A 1 88 ? -0.694 32.848 2.141 1.00 14.78 87 THR A C 1
ATOM 709 O O . THR A 1 88 ? -0.705 33.804 2.824 1.00 12.79 87 THR A O 1
ATOM 713 N N . PRO A 1 89 ? -1.224 32.843 0.910 1.00 19.54 88 PRO A N 1
ATOM 714 C CA . PRO A 1 89 ? -1.798 34.081 0.373 1.00 15.36 88 PRO A CA 1
ATOM 715 C C . PRO A 1 89 ? -2.847 34.658 1.315 1.00 14.43 88 PRO A C 1
ATOM 716 O O . PRO A 1 89 ? -2.873 35.869 1.525 1.00 15.22 88 PRO A O 1
ATOM 720 N N . ASN A 1 90 ? -3.682 33.804 1.893 1.00 13.97 89 ASN A N 1
ATOM 721 C CA . ASN A 1 90 ? -4.731 34.285 2.788 1.00 15.81 89 ASN A CA 1
ATOM 722 C C . ASN A 1 90 ? -4.186 34.982 4.033 1.00 17.41 89 ASN A C 1
ATOM 723 O O . ASN A 1 90 ? -4.704 36.021 4.450 1.00 15.63 89 ASN A O 1
ATOM 728 N N . ILE A 1 91 ? -3.150 34.402 4.635 1.00 13.79 90 ILE A N 1
ATOM 729 C CA . ILE A 1 91 ? -2.539 35.007 5.809 1.00 14.16 90 ILE A CA 1
ATOM 730 C C . ILE A 1 91 ? -1.865 36.322 5.423 1.00 12.78 90 ILE A C 1
ATOM 731 O O . ILE A 1 91 ? -2.037 37.337 6.100 1.00 12.24 90 ILE A O 1
ATOM 736 N N . TYR A 1 92 ? -1.110 36.301 4.327 1.00 13.20 91 TYR A N 1
ATOM 737 C CA . TYR A 1 92 ? -0.421 37.495 3.843 1.00 14.04 91 TYR A CA 1
ATOM 738 C C . TYR A 1 92 ? -1.410 38.625 3.575 1.00 14.78 91 TYR A C 1
ATOM 739 O O . TYR A 1 92 ? -1.169 39.779 3.946 1.00 16.17 91 TYR A O 1
ATOM 748 N N . ASN A 1 93 ? -2.520 38.286 2.927 1.00 12.10 92 ASN A N 1
ATOM 749 C CA . ASN A 1 93 ? -3.499 39.289 2.516 1.00 13.61 92 ASN A CA 1
ATOM 750 C C . ASN A 1 93 ? -4.186 39.949 3.701 1.00 12.79 92 ASN A C 1
ATOM 751 O O . ASN A 1 93 ? -4.539 41.130 3.645 1.00 13.92 92 ASN A O 1
ATOM 756 N N . ASN A 1 94 ? -4.381 39.176 4.764 1.00 13.04 93 ASN A N 1
ATOM 757 C CA . ASN A 1 94 ? -5.070 39.654 5.962 1.00 13.55 93 ASN A CA 1
ATOM 758 C C . ASN A 1 94 ? -4.151 40.314 6.975 1.00 17.89 93 ASN A C 1
ATOM 759 O O . ASN A 1 94 ? -4.579 40.661 8.078 1.00 18.11 93 ASN A O 1
ATOM 764 N N . THR A 1 95 ? -2.888 40.480 6.601 1.00 11.85 94 THR A N 1
ATOM 765 C CA . THR A 1 95 ? -1.902 41.093 7.481 1.00 11.66 94 THR A CA 1
ATOM 766 C C . THR A 1 95 ? -1.411 42.389 6.850 1.00 14.06 94 THR A C 1
ATOM 767 O O . THR A 1 95 ? -1.205 42.448 5.634 1.00 16.58 94 THR A O 1
ATOM 771 N N . LYS A 1 96 ? -1.254 43.436 7.656 1.00 12.67 95 LYS A N 1
ATOM 772 C CA . LYS A 1 96 ? -0.683 44.679 7.146 1.00 17.33 95 LYS A CA 1
ATOM 773 C C . LYS A 1 96 ? 0.684 44.403 6.531 1.00 14.73 95 LYS A C 1
ATOM 774 O O . LYS A 1 96 ? 1.527 43.750 7.157 1.00 13.77 95 LYS A O 1
ATOM 780 N N . GLN A 1 97 ? 0.885 44.885 5.303 1.00 17.83 96 GLN A N 1
ATOM 781 C CA . GLN A 1 97 ? 2.104 44.608 4.536 1.00 17.64 96 GLN A CA 1
ATOM 782 C C . GLN A 1 97 ? 3.349 45.015 5.298 1.00 18.85 96 GLN A C 1
ATOM 783 O O . GLN A 1 97 ? 4.383 44.336 5.247 1.00 18.20 96 GLN A O 1
ATOM 789 N N . GLU A 1 98 ? 3.232 46.137 6.000 1.00 16.76 97 GLU A N 1
ATOM 790 C CA . GLU A 1 98 ? 4.344 46.737 6.721 1.00 18.88 97 GLU A CA 1
ATOM 791 C C . GLU A 1 98 ? 4.905 45.828 7.814 1.00 19.92 97 GLU A C 1
ATOM 792 O O . GLU A 1 98 ? 6.015 46.051 8.292 1.00 18.23 97 GLU A O 1
ATOM 798 N N . LYS A 1 99 ? 4.158 44.799 8.204 1.00 14.65 98 LYS A N 1
ATOM 799 C CA . LYS A 1 99 ? 4.678 43.858 9.198 1.00 13.31 98 LYS A CA 1
ATOM 800 C C . LYS A 1 99 ? 5.796 42.983 8.662 1.00 15.31 98 LYS A C 1
ATOM 801 O O . LYS A 1 99 ? 6.682 42.580 9.418 1.00 13.52 98 LYS A O 1
ATOM 807 N N . PHE A 1 100 ? 5.760 42.673 7.366 1.00 10.25 99 PHE A N 1
ATOM 808 C CA . PHE A 1 100 ? 6.673 41.664 6.825 1.00 9.88 99 PHE A CA 1
ATOM 809 C C . PHE A 1 100 ? 8.033 42.226 6.433 1.00 9.91 99 PHE A C 1
ATOM 810 O O . PHE A 1 100 ? 8.116 43.277 5.784 1.00 12.52 99 PHE A O 1
ATOM 818 N N . ILE A 1 101 ? 9.086 41.527 6.848 1.00 9.46 100 ILE A N 1
ATOM 819 C CA . ILE A 1 101 ? 10.444 41.791 6.379 1.00 9.54 100 ILE A CA 1
ATOM 820 C C . ILE A 1 101 ? 10.987 40.512 5.751 1.00 9.41 100 ILE A C 1
ATOM 821 O O . ILE A 1 101 ? 11.517 39.632 6.444 1.00 9.80 100 ILE A O 1
ATOM 826 N N . PRO A 1 102 ? 10.833 40.385 4.431 1.00 14.08 101 PRO A N 1
ATOM 827 C CA . PRO A 1 102 ? 11.340 39.192 3.752 1.00 14.90 101 PRO A CA 1
ATOM 828 C C . PRO A 1 102 ? 12.854 39.260 3.653 1.00 13.41 101 PRO A C 1
ATOM 829 O O . PRO A 1 102 ? 13.387 40.313 3.304 1.00 14.05 101 PRO A O 1
ATOM 833 N N . ILE A 1 103 ? 13.530 38.164 3.983 1.00 10.07 102 ILE A N 1
ATOM 834 C CA . ILE A 1 103 ? 14.978 38.068 3.817 1.00 10.49 102 ILE A CA 1
ATOM 835 C C . ILE A 1 103 ? 15.252 36.986 2.784 1.00 12.43 102 ILE A C 1
ATOM 836 O O . ILE A 1 103 ? 14.952 35.809 3.016 1.00 11.94 102 ILE A O 1
ATOM 841 N N . SER A 1 104 ? 15.806 37.375 1.640 1.00 13.18 103 SER A N 1
ATOM 842 C CA A SER A 1 104 ? 16.107 36.416 0.576 0.68 12.69 103 SER A CA 1
ATOM 843 C CA B SER A 1 104 ? 16.102 36.419 0.582 0.32 12.68 103 SER A CA 1
ATOM 844 C C . SER A 1 104 ? 17.489 35.809 0.760 1.00 15.39 103 SER A C 1
ATOM 845 O O . SER A 1 104 ? 18.499 36.524 0.809 1.00 13.48 103 SER A O 1
ATOM 850 N N . LEU A 1 105 ? 17.532 34.487 0.879 1.00 12.75 104 LEU A N 1
ATOM 851 C CA . LEU A 1 105 ? 18.795 33.779 1.022 1.00 12.66 104 LEU A CA 1
ATOM 852 C C . LEU A 1 105 ? 19.168 33.245 -0.346 1.00 17.02 104 LEU A C 1
ATOM 853 O O . LEU A 1 105 ? 18.774 32.143 -0.720 1.00 23.28 104 LEU A O 1
ATOM 858 N N . GLY A 1 106 ? 19.896 34.046 -1.110 1.00 26.40 105 GLY A N 1
ATOM 859 C CA . GLY A 1 106 ? 20.245 33.666 -2.465 1.00 24.58 105 GLY A CA 1
ATOM 860 C C . GLY A 1 106 ? 19.218 34.144 -3.473 1.00 25.41 105 GLY A C 1
ATOM 861 O O . GLY A 1 106 ? 18.277 34.866 -3.131 1.00 24.03 105 GLY A O 1
ATOM 862 N N . GLU A 1 107 ? 19.399 33.734 -4.723 1.00 19.09 106 GLU A N 1
ATOM 863 C CA . GLU A 1 107 ? 18.554 34.207 -5.804 1.00 19.68 106 GLU A CA 1
ATOM 864 C C . GLU A 1 107 ? 18.539 33.211 -6.953 1.00 22.08 106 GLU A C 1
ATOM 865 O O . GLU A 1 107 ? 19.359 32.290 -7.010 1.00 23.58 106 GLU A O 1
ATOM 871 N N . GLU A 1 108 ? 17.606 33.407 -7.874 1.00 20.48 107 GLU A N 1
ATOM 872 C CA . GLU A 1 108 ? 17.464 32.529 -9.024 1.00 25.27 107 GLU A CA 1
ATOM 873 C C . GLU A 1 108 ? 16.973 33.350 -10.210 1.00 22.37 107 GLU A C 1
ATOM 874 O O . GLU A 1 108 ? 16.060 34.166 -10.063 1.00 22.86 107 GLU A O 1
ATOM 880 N N . ASN A 1 109 ? 17.588 33.148 -11.373 1.00 23.67 108 ASN A N 1
ATOM 881 C CA . ASN A 1 109 ? 17.207 33.875 -12.583 1.00 25.07 108 ASN A CA 1
ATOM 882 C C . ASN A 1 109 ? 17.254 35.385 -12.356 1.00 24.97 108 ASN A C 1
ATOM 883 O O . ASN A 1 109 ? 16.410 36.129 -12.858 1.00 25.61 108 ASN A O 1
ATOM 888 N N . GLY A 1 110 ? 18.226 35.820 -11.561 1.00 24.18 109 GLY A N 1
ATOM 889 C CA . GLY A 1 110 ? 18.426 37.232 -11.296 1.00 27.91 109 GLY A CA 1
ATOM 890 C C . GLY A 1 110 ? 17.411 37.863 -10.360 1.00 30.17 109 GLY A C 1
ATOM 891 O O . GLY A 1 110 ? 17.340 39.090 -10.264 1.00 27.28 109 GLY A O 1
ATOM 892 N N . GLU A 1 111 ? 16.626 37.039 -9.669 1.00 22.19 110 GLU A N 1
ATOM 893 C CA . GLU A 1 111 ? 15.624 37.565 -8.742 1.00 22.21 110 GLU A CA 1
ATOM 894 C C . GLU A 1 111 ? 15.669 36.905 -7.380 1.00 22.27 110 GLU A C 1
ATOM 895 O O . GLU A 1 111 ? 16.034 35.735 -7.255 1.00 19.49 110 GLU A O 1
ATOM 901 N N . TYR A 1 112 ? 15.272 37.670 -6.367 1.00 26.13 111 TYR A N 1
ATOM 902 C CA . TYR A 1 112 ? 15.182 37.178 -4.999 1.00 27.45 111 TYR A CA 1
ATOM 903 C C . TYR A 1 112 ? 14.175 36.050 -4.846 1.00 21.84 111 TYR A C 1
ATOM 904 O O . TYR A 1 112 ? 13.139 36.018 -5.520 1.00 22.70 111 TYR A O 1
ATOM 913 N N . PHE A 1 113 ? 14.495 35.119 -3.955 1.00 19.80 112 PHE A N 1
ATOM 914 C CA . PHE A 1 113 ? 13.522 34.138 -3.519 1.00 19.38 112 PHE A CA 1
ATOM 915 C C . PHE A 1 113 ? 12.465 34.889 -2.735 1.00 31.35 112 PHE A C 1
ATOM 916 O O . PHE A 1 113 ? 12.707 35.359 -1.625 1.00 35.60 112 PHE A O 1
ATOM 924 N N . LEU A 1 114 ? 11.317 35.052 -3.375 1.00 16.26 113 LEU A N 1
ATOM 925 C CA A LEU A 1 114 ? 10.160 35.715 -2.790 0.47 21.35 113 LEU A CA 1
ATOM 926 C CA B LEU A 1 114 ? 10.167 35.714 -2.786 0.53 21.33 113 LEU A CA 1
ATOM 927 C C . LEU A 1 114 ? 8.955 34.952 -3.294 1.00 21.62 113 LEU A C 1
ATOM 928 O O . LE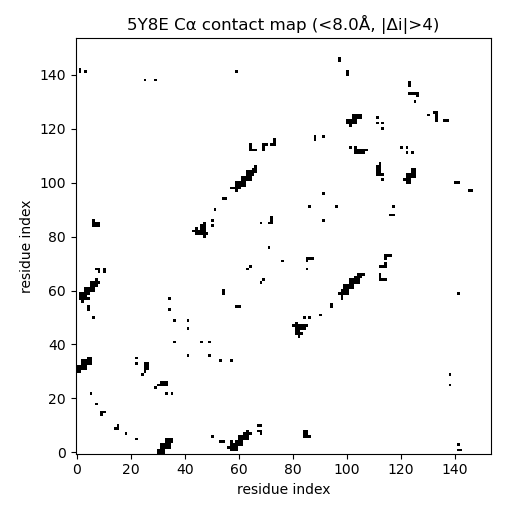U A 1 114 ? 8.877 34.647 -4.487 1.00 23.32 113 LEU A O 1
ATOM 937 N N . PRO A 1 115 ? 8.014 34.620 -2.396 1.00 24.51 114 PRO A N 1
ATOM 938 C CA . PRO A 1 115 ? 6.822 33.916 -2.884 1.00 21.87 114 PRO A CA 1
ATOM 939 C C . PRO A 1 115 ? 6.070 34.765 -3.904 1.00 25.26 114 PRO A C 1
ATOM 940 O O . PRO A 1 115 ? 6.116 35.994 -3.792 1.00 22.06 114 PRO A O 1
ATOM 944 N N . ASP A 1 116 ? 5.416 34.119 -4.873 1.00 28.24 115 ASP A N 1
ATOM 945 C CA . ASP A 1 116 ? 4.748 34.792 -5.995 1.00 31.61 115 ASP A CA 1
ATOM 946 C C . ASP A 1 116 ? 3.733 35.839 -5.552 1.00 33.39 115 ASP A C 1
ATOM 947 O O . ASP A 1 116 ? 3.537 36.861 -6.220 1.00 34.90 115 ASP A O 1
ATOM 952 N N . PHE A 1 117 ? 3.077 35.565 -4.430 1.00 25.83 116 PHE A N 1
ATOM 953 C CA . PHE A 1 117 ? 1.923 36.348 -4.005 1.00 29.56 116 PHE A CA 1
ATOM 954 C C . PHE A 1 117 ? 2.259 37.521 -3.094 1.00 28.90 116 PHE A C 1
ATOM 955 O O . PHE A 1 117 ? 1.375 38.296 -2.726 1.00 28.42 116 PHE A O 1
ATOM 963 N N . PHE A 1 118 ? 3.531 37.647 -2.731 1.00 25.10 117 PHE A N 1
ATOM 964 C CA . PHE A 1 118 ? 3.982 38.821 -2.000 1.00 30.73 117 PHE A CA 1
ATOM 965 C C . PHE A 1 118 ? 3.842 40.018 -2.934 1.00 41.76 117 PHE A C 1
ATOM 966 O O . PHE A 1 118 ? 4.450 40.050 -4.006 1.00 44.70 117 PHE A O 1
ATOM 974 N N . LYS A 1 119 ? 3.020 40.986 -2.541 1.00 43.98 118 LYS A N 1
ATOM 975 C CA . LYS A 1 119 ? 2.645 42.071 -3.447 1.00 44.84 118 LYS A CA 1
ATOM 976 C C . LYS A 1 119 ? 3.770 43.057 -3.726 1.00 43.90 118 LYS A C 1
ATOM 977 O O . LYS A 1 119 ? 4.014 43.405 -4.880 1.00 45.45 118 LYS A O 1
ATOM 983 N N . SER A 1 120 ? 4.459 43.509 -2.685 1.00 40.11 119 SER A N 1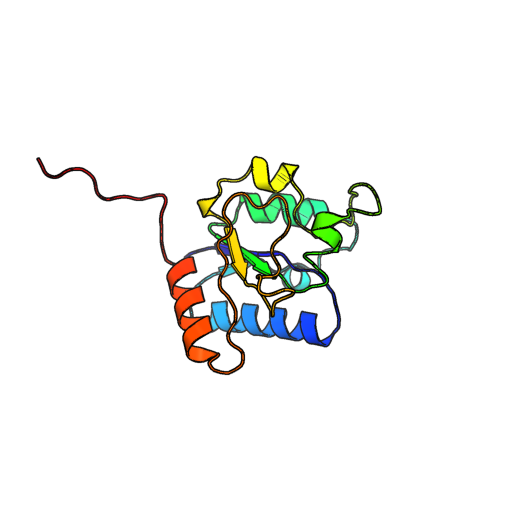
ATOM 984 C CA . SER A 1 120 ? 5.684 44.261 -2.916 1.00 43.33 119 SER A CA 1
ATOM 985 C C . SER A 1 120 ? 6.803 43.273 -3.229 1.00 38.98 119 SER A C 1
ATOM 986 O O . SER A 1 120 ? 6.853 42.177 -2.664 1.00 34.03 119 SER A O 1
ATOM 989 N N . ARG A 1 121 ? 7.680 43.651 -4.153 1.00 42.07 120 ARG A N 1
ATOM 990 C CA . ARG A 1 121 ? 8.768 42.778 -4.576 1.00 40.70 120 ARG A CA 1
ATOM 991 C C . ARG A 1 121 ? 10.026 43.041 -3.764 1.00 38.22 120 ARG A C 1
ATOM 992 O O . ARG A 1 121 ? 11.125 42.633 -4.144 1.00 39.27 120 ARG A O 1
ATOM 1000 N N . PHE A 1 122 ? 9.859 43.722 -2.637 1.00 35.92 121 PHE A N 1
ATOM 1001 C CA . PHE A 1 122 ? 11.002 44.065 -1.811 1.00 34.73 121 PHE A CA 1
ATOM 1002 C C . PHE A 1 122 ? 11.346 42.949 -0.841 1.00 25.27 121 PHE A C 1
ATOM 1003 O O . PHE A 1 122 ? 10.489 42.170 -0.409 1.00 20.22 121 PHE A O 1
ATOM 1011 N N . ALA A 1 123 ? 12.627 42.878 -0.519 1.00 21.26 122 ALA A N 1
ATOM 1012 C CA . ALA A 1 123 ? 13.148 41.873 0.376 1.00 16.79 122 ALA A CA 1
ATOM 1013 C C . ALA A 1 123 ? 14.516 42.378 0.743 1.00 14.94 122 ALA A C 1
ATOM 1014 O O . ALA A 1 123 ? 15.112 43.142 -0.017 1.00 20.79 122 ALA A O 1
ATOM 1016 N N . LEU A 1 124 ? 15.007 41.972 1.904 1.00 13.93 123 LEU A N 1
ATOM 1017 C CA . LEU A 1 124 ? 16.411 42.185 2.230 1.00 13.62 123 LEU A CA 1
ATOM 1018 C C . LEU A 1 124 ? 17.189 41.060 1.582 1.00 13.56 123 LEU A C 1
ATOM 1019 O O . LEU A 1 124 ? 17.051 39.898 1.971 1.00 14.57 123 LEU A O 1
ATOM 1024 N N . GLY A 1 125 ? 17.981 41.397 0.569 1.00 14.29 124 GLY A N 1
ATOM 1025 C CA . GLY A 1 125 ? 18.848 40.422 -0.065 1.00 15.02 124 GLY A CA 1
ATOM 1026 C C . GLY A 1 125 ? 20.042 40.161 0.832 1.00 14.04 124 GLY A C 1
ATOM 1027 O O . GLY A 1 125 ? 20.929 41.007 0.954 1.00 14.58 124 GLY A O 1
ATOM 1028 N N . TRP A 1 126 ? 20.064 39.002 1.477 1.00 12.98 125 TRP A N 1
ATOM 1029 C CA . TRP A 1 126 ? 21.147 38.679 2.400 1.00 12.35 125 TRP A CA 1
ATOM 1030 C C . TRP A 1 126 ? 22.491 38.583 1.684 1.00 13.78 125 TRP A C 1
ATOM 1031 O O . TRP A 1 126 ? 22.633 37.886 0.677 1.00 17.83 125 TRP A O 1
ATOM 1042 N N . ASN A 1 127 ? 23.476 39.308 2.195 1.00 13.19 126 ASN A N 1
ATOM 1043 C CA . ASN A 1 127 ? 24.806 39.282 1.604 1.00 13.46 126 ASN A CA 1
ATOM 1044 C C . ASN A 1 127 ? 25.740 38.458 2.481 1.00 15.23 126 ASN A C 1
ATOM 1045 O O . ASN A 1 127 ? 26.218 38.934 3.517 1.00 13.31 126 ASN A O 1
ATOM 1050 N N . TYR A 1 128 ? 26.001 37.225 2.060 1.00 13.15 127 TYR A N 1
ATOM 1051 C CA . TYR A 1 128 ? 26.864 36.334 2.834 1.00 14.82 127 TYR A CA 1
ATOM 1052 C C . TYR A 1 128 ? 28.311 36.814 2.876 1.00 17.34 127 TYR A C 1
ATOM 1053 O O . TYR A 1 128 ? 29.086 36.369 3.721 1.00 17.86 127 TYR A O 1
ATOM 1062 N N . GLU A 1 129 ? 28.666 37.718 1.966 1.00 14.20 128 GLU A N 1
ATOM 1063 C CA . GLU A 1 129 ? 30.020 38.274 1.913 1.00 14.10 128 GLU A CA 1
ATOM 1064 C C . GLU A 1 129 ? 30.159 39.559 2.725 1.00 16.01 128 GLU A C 1
ATOM 1065 O O . GLU A 1 129 ? 31.251 40.112 2.842 1.00 16.51 128 GLU A O 1
ATOM 1071 N N . ASP A 1 130 ? 29.048 40.036 3.273 1.00 14.18 129 ASP A N 1
ATOM 1072 C CA . ASP A 1 130 ? 29.070 41.186 4.169 1.00 12.60 129 ASP A CA 1
ATOM 1073 C C . ASP A 1 130 ? 27.922 41.037 5.160 1.00 12.37 129 ASP A C 1
ATOM 1074 O O . ASP A 1 130 ? 26.925 41.772 5.107 1.00 13.46 129 ASP A O 1
ATOM 1079 N N . ILE A 1 131 ? 28.057 40.059 6.053 1.00 11.26 130 ILE A N 1
ATOM 1080 C CA . ILE A 1 131 ? 27.018 39.780 7.048 1.00 13.34 130 ILE A CA 1
ATOM 1081 C C . ILE A 1 131 ? 26.721 40.988 7.942 1.00 15.79 130 ILE A C 1
ATOM 1082 O O . ILE A 1 131 ? 25.554 41.268 8.238 1.00 13.43 130 ILE A O 1
ATOM 1087 N N . ASP A 1 132 ? 27.759 41.712 8.358 1.00 13.38 131 ASP A N 1
ATOM 1088 C CA . ASP A 1 132 ? 27.543 42.875 9.225 1.00 16.77 131 ASP A CA 1
ATOM 1089 C C . ASP A 1 132 ? 26.631 43.914 8.568 1.00 16.98 131 ASP A C 1
ATOM 1090 O O . ASP A 1 132 ? 25.745 44.478 9.222 1.00 17.19 131 ASP A O 1
ATOM 1095 N N . LYS A 1 133 ? 26.828 44.149 7.273 1.00 13.01 132 LYS A N 1
ATOM 1096 C CA . LYS A 1 133 ? 25.997 45.108 6.548 1.00 12.86 132 LYS A CA 1
ATOM 1097 C C . LYS A 1 133 ? 24.553 44.628 6.438 1.00 14.21 132 LYS A C 1
ATOM 1098 O O . LYS A 1 133 ? 23.615 45.397 6.667 1.00 14.79 132 LYS A O 1
ATOM 1104 N N . SER A 1 134 ? 24.377 43.356 6.094 1.00 12.32 133 SER A N 1
ATOM 1105 C CA . SER A 1 134 ? 23.051 42.760 6.007 1.00 10.92 133 SER A CA 1
ATOM 1106 C C . SER A 1 134 ? 22.339 42.782 7.357 1.00 12.68 133 SER A C 1
ATOM 1107 O O . SER A 1 134 ? 21.155 43.113 7.431 1.00 11.97 133 SER A O 1
ATOM 1110 N N . TYR A 1 135 ? 23.061 42.449 8.423 1.00 11.67 134 TYR A N 1
ATOM 1111 C CA . TYR A 1 135 ? 22.454 42.407 9.751 1.00 14.00 134 TYR A CA 1
ATOM 1112 C C . TYR A 1 135 ? 22.077 43.809 10.222 1.00 12.57 134 TYR A C 1
ATOM 1113 O O . TYR A 1 135 ? 21.019 44.011 10.830 1.00 11.67 134 TYR A O 1
ATOM 1122 N N . LYS A 1 136 ? 22.951 44.771 9.947 1.00 12.23 135 LYS A N 1
ATOM 1123 C CA . LYS A 1 136 ? 22.686 46.161 10.296 1.00 12.40 135 LYS A CA 1
ATOM 1124 C C . LYS A 1 136 ? 21.397 46.636 9.631 1.00 12.08 135 LYS A C 1
ATOM 1125 O O . LYS A 1 136 ? 20.584 47.329 10.255 1.00 12.11 135 LYS A O 1
ATOM 1131 N N . GLU A 1 137 ? 21.201 46.261 8.369 1.00 11.96 136 GLU A N 1
ATOM 1132 C CA . GLU A 1 137 ? 19.996 46.676 7.659 1.00 13.41 136 GLU A CA 1
ATOM 1133 C C . GLU A 1 137 ? 18.762 45.965 8.197 1.00 11.24 136 GLU A C 1
ATOM 1134 O O . GLU A 1 137 ? 17.697 46.574 8.317 1.00 13.76 136 GLU A O 1
ATOM 1140 N N . LEU A 1 138 ? 18.902 44.685 8.541 1.00 10.35 137 LEU A N 1
ATOM 1141 C CA . LEU A 1 138 ? 17.789 43.946 9.147 1.00 10.25 137 LEU A CA 1
ATOM 1142 C C . LEU A 1 138 ? 17.352 44.617 10.445 1.00 10.29 137 LEU A C 1
ATOM 1143 O O . LEU A 1 138 ? 16.155 44.797 10.702 1.00 10.86 137 LEU A O 1
ATOM 1148 N N . GLU A 1 139 ? 18.336 44.992 11.252 1.00 11.84 138 GLU A N 1
ATOM 1149 C CA . GLU A 1 139 ? 18.094 45.655 12.526 1.00 12.64 138 GLU A CA 1
ATOM 1150 C C . GLU A 1 139 ? 17.374 46.990 12.316 1.00 14.03 138 GLU A C 1
ATOM 1151 O O . GLU A 1 139 ? 16.412 47.310 13.030 1.00 12.29 138 GLU A O 1
ATOM 1157 N N . ARG A 1 140 ? 17.832 47.762 11.333 1.00 10.61 139 ARG A N 1
ATOM 1158 C CA . ARG A 1 140 ? 17.182 49.026 10.979 1.00 13.17 139 ARG A CA 1
ATOM 1159 C C . ARG A 1 140 ? 15.715 48.816 10.610 1.00 12.93 139 ARG A C 1
ATOM 1160 O O . ARG A 1 140 ? 14.834 49.537 11.089 1.00 12.74 139 ARG A O 1
ATOM 1168 N N . LEU A 1 141 ? 15.457 47.833 9.753 1.00 11.72 140 LEU A N 1
ATOM 1169 C CA . LEU A 1 141 ? 14.092 47.553 9.295 1.00 12.14 140 LEU A CA 1
ATOM 1170 C C . LEU A 1 141 ? 13.180 47.116 10.444 1.00 13.15 140 LEU A C 1
ATOM 1171 O O . LEU A 1 141 ? 11.995 47.470 10.487 1.00 11.75 140 LEU A O 1
ATOM 1176 N N . ILE A 1 142 ? 13.731 46.345 11.372 1.00 9.36 141 ILE A N 1
ATOM 1177 C CA . ILE A 1 142 ? 12.966 45.882 12.529 1.00 10.63 141 ILE A CA 1
ATOM 1178 C C . ILE A 1 142 ? 12.517 47.048 13.414 1.00 12.07 141 ILE A C 1
ATOM 1179 O O . ILE A 1 142 ? 11.358 47.102 13.841 1.00 14.78 141 ILE A O 1
ATOM 1184 N N . TRP A 1 143 ? 13.418 47.996 13.651 1.00 10.41 142 TRP A N 1
ATOM 1185 C CA . TRP A 1 143 ? 13.129 49.135 14.525 1.00 11.37 142 TRP A CA 1
ATOM 1186 C C . TRP A 1 143 ? 12.389 50.275 13.826 1.00 13.68 142 TRP A C 1
ATOM 1187 O O . TRP A 1 143 ? 11.889 51.196 14.469 1.00 14.09 142 TRP A O 1
ATOM 1198 N N . GLU A 1 144 ? 12.320 50.215 12.505 1.00 16.20 143 GLU A N 1
ATOM 1199 C CA . GLU A 1 144 ? 11.585 51.217 11.742 1.00 17.69 143 GLU A CA 1
ATOM 1200 C C . GLU A 1 144 ? 10.079 51.064 11.973 1.00 17.58 143 GLU A C 1
ATOM 1201 O O . GLU A 1 144 ? 9.576 49.955 12.152 1.00 16.79 143 GLU A O 1
ATOM 1207 N N . GLU A 1 145 ? 9.360 52.180 11.981 1.00 18.53 144 GLU A N 1
ATOM 1208 C CA . GLU A 1 145 ? 7.910 52.143 12.111 1.00 18.66 144 GLU A CA 1
ATOM 1209 C C . GLU A 1 145 ? 7.264 52.877 10.945 1.00 20.46 144 GLU A C 1
ATOM 1210 O O . GLU A 1 145 ? 6.887 54.043 11.077 1.00 23.59 144 GLU A O 1
ATOM 1216 N N . PRO A 1 146 ? 7.140 52.192 9.794 1.00 21.29 145 PRO A N 1
ATOM 1217 C CA . PRO A 1 146 ? 6.655 52.801 8.548 1.00 25.89 145 PRO A CA 1
ATOM 1218 C C . PRO A 1 146 ? 5.181 53.193 8.621 1.00 23.94 145 PRO A C 1
ATOM 1219 O O . PRO A 1 146 ? 4.735 54.008 7.820 1.00 28.64 145 PRO A O 1
ATOM 1223 N N . LEU A 1 147 ? 4.442 52.623 9.567 1.00 24.38 146 LEU A N 1
ATOM 1224 C CA . LEU A 1 147 ? 3.046 53.012 9.790 1.00 30.88 146 LEU A CA 1
ATOM 1225 C C . LEU A 1 147 ? 2.946 54.453 10.295 1.00 30.24 146 LEU A C 1
ATOM 1226 O O . LEU A 1 147 ? 1.897 55.098 10.167 1.00 31.61 146 LEU A O 1
ATOM 1231 N N . LEU A 1 148 ? 4.043 54.947 10.867 1.00 25.92 147 LEU A N 1
ATOM 1232 C CA . LEU A 1 148 ? 4.092 56.281 11.463 1.00 31.22 147 LEU A CA 1
ATOM 1233 C C . LEU A 1 148 ? 4.822 57.287 10.575 1.00 45.28 147 LEU A C 1
ATOM 1234 O O . LEU A 1 148 ? 6.052 57.264 10.487 1.00 47.29 147 LEU A O 1
ATOM 1239 N N . LYS A 1 149 ? 4.070 58.174 9.930 1.00 62.46 148 LYS A N 1
ATOM 1240 C CA . LYS A 1 149 ? 4.680 59.286 9.208 1.00 66.24 148 LYS A CA 1
ATOM 1241 C C . LYS A 1 149 ? 4.429 60.585 9.956 1.00 64.96 148 LYS A C 1
ATOM 1242 O O . LYS A 1 149 ? 3.328 60.808 10.455 1.00 68.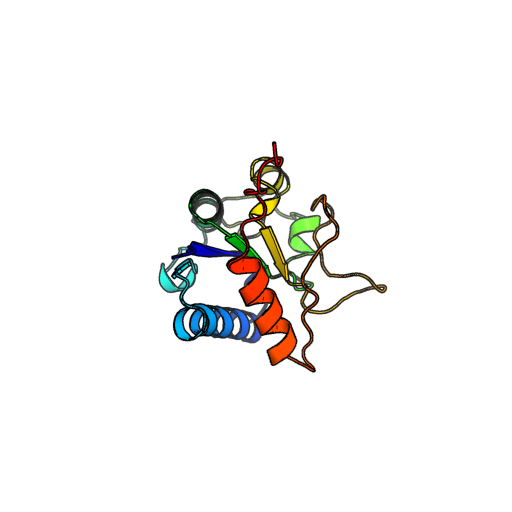02 148 LYS A O 1
ATOM 1244 N N . PRO A 1 150 ? 5.456 61.443 10.043 1.00 54.00 149 PRO A N 1
ATOM 1245 C CA . PRO A 1 150 ? 5.302 62.763 10.659 1.00 50.95 149 PRO A CA 1
ATOM 1246 C C . PRO A 1 150 ? 4.222 63.537 9.929 1.00 50.02 149 PRO A C 1
ATOM 1247 O O . PRO A 1 150 ? 4.089 63.364 8.719 1.00 48.18 149 PRO A O 1
ATOM 1251 N N . PRO A 1 151 ? 3.461 64.382 10.646 1.00 41.39 150 PRO A N 1
ATOM 1252 C CA . PRO A 1 151 ? 2.316 65.023 10.008 1.00 46.33 150 PRO A CA 1
ATOM 1253 C C . PRO A 1 151 ? 2.792 66.245 9.260 1.00 55.13 150 PRO A C 1
ATOM 1254 O O . PRO A 1 151 ? 3.989 66.536 9.250 1.00 50.30 150 PRO A O 1
ATOM 1258 N N . VAL A 1 152 ? 1.860 66.963 8.651 1.00 50.74 151 VAL A N 1
ATOM 1259 C CA . VAL A 1 152 ? 2.205 68.154 7.902 1.00 61.61 151 VAL A CA 1
ATOM 1260 C C . VAL A 1 152 ? 2.479 69.346 8.801 1.00 68.92 151 VAL A C 1
ATOM 1261 O O . VAL A 1 152 ? 1.715 69.655 9.720 1.00 70.24 151 VAL 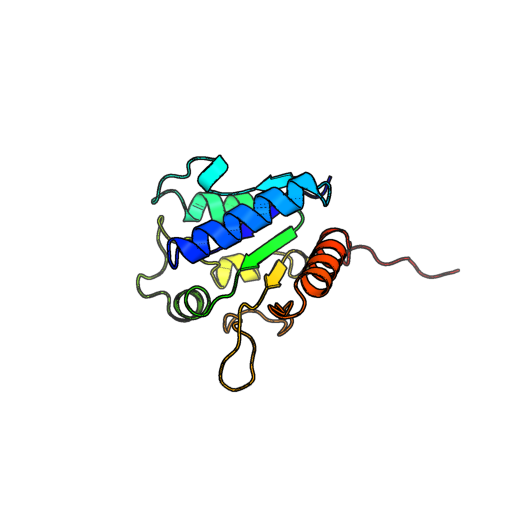A O 1
ATOM 1265 N N . ARG A 1 153 ? 3.610 69.983 8.531 1.00 71.31 152 ARG A N 1
ATOM 1266 C CA . ARG A 1 153 ? 3.945 71.274 9.087 1.00 73.00 152 ARG A CA 1
ATOM 1267 C C . ARG A 1 153 ? 2.826 72.261 8.776 1.00 70.31 152 ARG A C 1
ATOM 1268 O O . ARG A 1 153 ? 2.406 72.391 7.625 1.00 71.66 152 ARG A O 1
ATOM 1276 N N . GLY A 1 154 ? 2.335 72.943 9.803 1.00 60.30 153 GLY A N 1
ATOM 1277 C CA . GLY A 1 154 ? 1.386 74.023 9.607 1.00 55.84 153 GLY A CA 1
ATOM 1278 C C . GLY A 1 154 ? 2.098 75.355 9.736 1.00 50.27 153 GLY A C 1
ATOM 1279 O O . GLY A 1 154 ? 3.308 75.397 9.972 1.00 43.53 153 GLY A O 1
#

Secondary structure (DSSP, 8-state):
--EEEEE-----HHHHHHHHHHHHHHHHHS--EEE-GGGGT--GGGHHHHHHHHHHH-SEEEEEE-HHHHHHHHH-TT-S-TT--S--HHHHHTS-GGGEEEEE-SEETTEE---TT-SS---EE--TT-HHHHHHHHHHHHH--TT-------